Protein AF-A0A3B9YP65-F1 (afdb_monomer_lite)

Sequence (114 aa):
SGMFIGPTSQAPRIDEGRHDGLYELEIAFNQVPGPGQGFIQPWLTDRIFRNLLIDMSGNTHRTEICIDKLYDPDSSTGRLGLVEFRAFEMPPHAQMSLAQQLLLRALIARFWEK

Foldseek 3Di:
DDPDAALPDQAHELCRADVVLVVLVVVLVVVDDDPPPDDDDQVSNCVSPQQSCAGPVSHQNRHQWRCQQCCPPVDPNSNNNDIDRDPDDDDPDVVVVVVVVVVVVVVVVVVVVD

Structure (mmCIF, N/CA/C/O backbone):
data_AF-A0A3B9YP65-F1
#
_entry.id   AF-A0A3B9YP65-F1
#
loop_
_atom_site.group_PDB
_atom_site.id
_atom_site.type_symbol
_atom_site.label_atom_id
_atom_site.label_alt_id
_atom_site.label_comp_id
_atom_site.label_asym_id
_atom_site.label_entity_id
_atom_site.label_seq_id
_atom_site.pdbx_PDB_ins_code
_atom_site.Cartn_x
_atom_site.Cartn_y
_atom_site.Cartn_z
_atom_site.occupancy
_atom_site.B_iso_or_equiv
_atom_site.auth_seq_id
_atom_site.auth_comp_id
_atom_site.auth_asym_id
_atom_site.auth_atom_id
_atom_site.pdbx_PDB_model_num
ATOM 1 N N . SER A 1 1 ? 16.326 -0.136 -13.442 1.00 51.12 1 SER A N 1
ATOM 2 C CA . SER A 1 1 ? 15.246 -0.774 -12.669 1.00 51.12 1 SER A CA 1
ATOM 3 C C . SER A 1 1 ? 15.814 -2.059 -12.119 1.00 51.12 1 SER A C 1
ATOM 5 O O . SER A 1 1 ? 16.205 -2.925 -12.895 1.00 51.12 1 SER A O 1
ATOM 7 N N . GLY A 1 2 ? 16.081 -2.103 -10.816 1.00 55.06 2 GLY A N 1
ATOM 8 C CA . GLY A 1 2 ? 16.667 -3.286 -10.198 1.00 55.06 2 GLY A CA 1
ATOM 9 C C . GLY A 1 2 ? 15.573 -4.325 -10.026 1.00 55.06 2 GLY A C 1
ATOM 10 O O . GLY A 1 2 ? 14.661 -4.083 -9.246 1.00 55.06 2 GLY A O 1
ATOM 11 N N . MET A 1 3 ? 15.690 -5.452 -10.733 1.00 62.78 3 MET A N 1
ATOM 12 C CA . MET A 1 3 ? 14.902 -6.681 -10.550 1.00 62.78 3 MET A CA 1
ATOM 13 C C . MET A 1 3 ? 15.148 -7.298 -9.160 1.00 62.78 3 MET A C 1
ATOM 15 O O . MET A 1 3 ? 15.581 -8.442 -9.047 1.00 62.78 3 MET A O 1
ATOM 19 N N . PHE A 1 4 ? 14.990 -6.524 -8.092 1.00 74.88 4 PHE A N 1
ATOM 20 C CA . PHE A 1 4 ? 15.312 -6.957 -6.746 1.00 74.88 4 PHE A CA 1
ATOM 21 C C . PHE A 1 4 ? 14.066 -6.902 -5.884 1.00 74.88 4 PHE A C 1
ATOM 23 O O . PHE A 1 4 ? 13.562 -5.836 -5.542 1.00 74.88 4 PHE A O 1
ATOM 30 N N . ILE A 1 5 ? 13.596 -8.101 -5.567 1.00 83.75 5 ILE A N 1
ATOM 31 C CA . ILE A 1 5 ? 12.641 -8.396 -4.509 1.00 83.75 5 ILE A CA 1
ATOM 32 C C . ILE A 1 5 ? 13.434 -8.423 -3.199 1.00 83.75 5 ILE A C 1
ATOM 34 O O . ILE A 1 5 ? 14.571 -8.906 -3.178 1.00 83.75 5 ILE A O 1
ATOM 38 N N . GLY A 1 6 ? 12.865 -7.900 -2.116 1.00 88.75 6 GLY A N 1
ATOM 39 C CA . GLY A 1 6 ? 13.499 -7.911 -0.804 1.00 88.75 6 GLY A CA 1
ATOM 40 C C . GLY A 1 6 ? 13.443 -6.564 -0.085 1.00 88.75 6 GLY A C 1
ATOM 41 O O . GLY A 1 6 ? 13.092 -5.543 -0.680 1.00 88.75 6 GLY A O 1
ATOM 42 N N . PRO A 1 7 ? 13.873 -6.531 1.188 1.00 89.94 7 PRO A N 1
ATOM 43 C CA . PRO A 1 7 ? 13.627 -5.424 2.120 1.00 89.94 7 PRO A CA 1
ATOM 44 C C . PRO A 1 7 ? 14.284 -4.098 1.726 1.00 89.94 7 PRO A C 1
ATOM 46 O O . PRO A 1 7 ? 13.925 -3.039 2.237 1.00 89.94 7 PRO A O 1
ATOM 49 N N . THR A 1 8 ? 15.274 -4.144 0.838 1.00 88.88 8 THR A N 1
ATOM 50 C CA . THR A 1 8 ? 15.995 -2.972 0.331 1.00 88.88 8 THR A CA 1
ATOM 51 C C . THR A 1 8 ? 15.470 -2.486 -1.020 1.00 88.88 8 THR A C 1
ATOM 53 O O . THR A 1 8 ? 16.004 -1.518 -1.563 1.00 88.88 8 THR A O 1
ATOM 56 N N . SER A 1 9 ? 14.427 -3.123 -1.559 1.00 89.44 9 SER A N 1
ATOM 57 C CA . SER A 1 9 ? 13.790 -2.722 -2.810 1.00 89.44 9 SER A CA 1
ATOM 58 C C . SER A 1 9 ? 13.079 -1.361 -2.694 1.00 89.44 9 SER A C 1
ATOM 60 O O . SER A 1 9 ? 13.022 -0.726 -1.634 1.00 89.44 9 SER A O 1
ATOM 62 N N . GLN A 1 10 ? 12.581 -0.858 -3.825 1.00 88.38 10 GLN A N 1
ATOM 63 C CA . GLN A 1 10 ? 11.877 0.432 -3.895 1.00 88.38 10 GLN A CA 1
ATOM 64 C C . GLN A 1 10 ? 10.489 0.401 -3.242 1.00 88.38 10 GLN A C 1
ATOM 66 O O . GLN A 1 10 ? 9.977 1.451 -2.854 1.00 88.38 10 GLN A O 1
ATOM 71 N N . ALA A 1 11 ? 9.899 -0.789 -3.164 1.00 91.56 11 ALA A N 1
ATOM 72 C CA . ALA A 1 11 ? 8.559 -1.049 -2.665 1.00 91.56 11 ALA A CA 1
ATOM 73 C C . ALA A 1 11 ? 8.520 -2.472 -2.072 1.00 91.56 11 ALA A C 1
ATOM 75 O O . ALA A 1 11 ? 7.883 -3.341 -2.668 1.00 91.56 11 ALA A O 1
ATOM 76 N N . PRO A 1 12 ? 9.253 -2.754 -0.971 1.00 92.31 12 PRO A N 1
ATOM 77 C CA . PRO A 1 12 ? 9.288 -4.082 -0.402 1.00 92.31 12 PRO A CA 1
ATOM 78 C C . PRO A 1 12 ? 7.900 -4.467 0.081 1.00 92.31 12 PRO A C 1
ATOM 80 O O . PRO A 1 12 ? 7.129 -3.635 0.586 1.00 92.31 12 PRO A O 1
ATOM 83 N N . ARG A 1 13 ? 7.609 -5.755 -0.066 1.00 91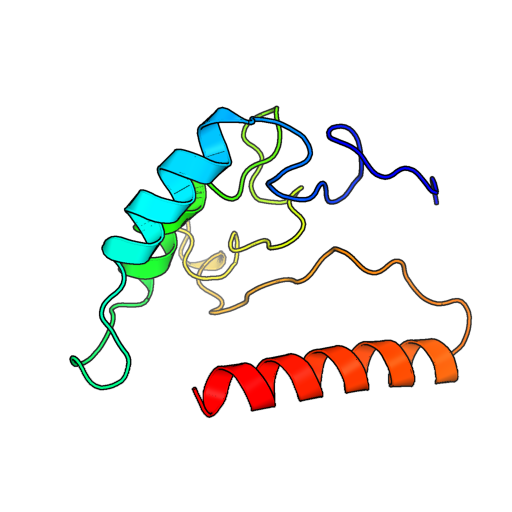.31 13 ARG A N 1
ATOM 84 C CA . ARG A 1 13 ? 6.408 -6.347 0.509 1.00 91.31 13 ARG A CA 1
ATOM 85 C C . ARG A 1 13 ? 6.529 -6.356 2.028 1.00 91.31 13 ARG A C 1
ATOM 87 O O . ARG A 1 13 ? 7.629 -6.374 2.585 1.00 91.31 13 ARG A O 1
ATOM 94 N N . ILE A 1 14 ? 5.389 -6.362 2.708 1.00 89.44 14 ILE A N 1
ATOM 95 C CA . ILE A 1 14 ? 5.353 -6.344 4.176 1.00 89.44 14 ILE A CA 1
ATOM 96 C C . ILE A 1 14 ? 6.076 -7.550 4.802 1.00 89.44 14 ILE A C 1
ATOM 98 O O . ILE A 1 14 ? 6.675 -7.430 5.867 1.00 89.44 14 ILE A O 1
ATOM 102 N N . ASP A 1 15 ? 6.088 -8.692 4.111 1.00 90.00 15 ASP A N 1
ATOM 103 C CA . ASP A 1 15 ? 6.739 -9.937 4.529 1.00 90.00 15 ASP A CA 1
ATOM 104 C C . ASP A 1 15 ? 8.246 -9.996 4.218 1.00 90.00 15 ASP A C 1
ATOM 106 O O . ASP A 1 15 ? 8.915 -10.942 4.631 1.00 90.00 15 ASP A O 1
ATOM 110 N N . GLU A 1 16 ? 8.811 -9.009 3.516 1.00 90.25 16 GLU A N 1
ATOM 111 C CA . GLU A 1 16 ? 10.219 -9.030 3.087 1.00 90.25 16 GLU A CA 1
ATOM 112 C C . GLU A 1 16 ? 11.198 -8.460 4.110 1.00 90.25 16 GLU A C 1
ATOM 114 O O . GLU A 1 16 ? 12.407 -8.634 3.960 1.00 90.25 16 GLU A O 1
ATOM 119 N N . GLY A 1 17 ? 10.701 -7.760 5.127 1.00 82.56 17 GLY A N 1
ATOM 120 C CA . GLY A 1 17 ? 11.527 -7.090 6.124 1.00 82.56 17 GLY A CA 1
ATOM 121 C C . GLY A 1 17 ? 11.369 -7.664 7.523 1.00 82.56 17 GLY A C 1
ATOM 122 O O . GLY A 1 17 ? 12.138 -8.516 7.965 1.00 82.56 17 GLY A O 1
ATOM 123 N N . ARG A 1 18 ? 10.393 -7.123 8.251 1.00 79.94 18 ARG A N 1
ATOM 124 C CA . ARG A 1 18 ? 10.160 -7.392 9.670 1.00 79.94 18 ARG A CA 1
ATOM 125 C C . ARG A 1 18 ? 9.185 -8.549 9.840 1.00 79.94 18 ARG A C 1
ATOM 127 O O . ARG A 1 18 ? 7.983 -8.369 9.678 1.00 79.94 18 ARG A O 1
ATOM 134 N N . HIS A 1 19 ? 9.690 -9.730 10.192 1.00 77.69 19 HIS A N 1
ATOM 135 C CA . HIS A 1 19 ? 8.841 -10.908 10.409 1.00 77.69 19 HIS A CA 1
ATOM 136 C C . HIS A 1 19 ? 7.827 -10.729 11.553 1.00 77.69 19 HIS A C 1
ATOM 138 O O . HIS A 1 19 ? 6.732 -11.280 11.482 1.00 77.69 19 HIS A O 1
ATOM 144 N N . ASP A 1 20 ? 8.152 -9.924 12.568 1.00 81.50 20 ASP A N 1
ATOM 145 C CA . ASP A 1 20 ? 7.237 -9.512 13.641 1.00 81.50 20 ASP A CA 1
ATOM 146 C C . ASP A 1 20 ? 6.063 -8.659 13.127 1.00 81.50 20 ASP A C 1
ATOM 148 O O . ASP A 1 20 ? 4.968 -8.711 13.683 1.00 81.50 20 ASP A O 1
ATOM 152 N N . GLY A 1 21 ? 6.252 -7.940 12.016 1.00 84.69 21 GLY A N 1
ATOM 153 C CA . GLY A 1 21 ? 5.230 -7.076 11.425 1.00 84.69 21 GLY A CA 1
ATOM 154 C C . GLY A 1 21 ? 3.991 -7.822 10.927 1.00 84.69 21 GLY A C 1
ATOM 155 O O . GLY A 1 21 ? 2.903 -7.260 10.966 1.00 84.69 21 GLY A O 1
ATOM 156 N N . LEU A 1 22 ? 4.117 -9.087 10.509 1.00 89.94 22 LEU A N 1
ATOM 157 C CA . LEU A 1 22 ? 2.971 -9.875 10.032 1.00 89.94 22 LEU A CA 1
ATOM 158 C C . LEU A 1 22 ? 1.991 -10.222 11.155 1.00 89.94 22 LEU A C 1
ATOM 160 O O . LEU A 1 22 ? 0.781 -10.159 10.952 1.00 89.94 22 LEU A O 1
ATOM 164 N N . TYR A 1 23 ? 2.514 -10.552 12.335 1.00 92.50 23 TYR A N 1
ATOM 165 C CA . TYR A 1 23 ? 1.693 -10.835 13.509 1.00 92.50 23 TYR A CA 1
ATOM 166 C C . TYR A 1 23 ? 0.950 -9.576 13.978 1.00 92.50 23 TYR A C 1
ATOM 168 O O . TYR A 1 23 ? -0.260 -9.604 14.193 1.00 92.50 23 TYR A O 1
ATOM 176 N N . GLU A 1 24 ? 1.648 -8.442 14.053 1.00 93.38 24 GLU A N 1
ATOM 177 C CA . GLU A 1 24 ? 1.025 -7.161 14.406 1.00 93.38 24 GLU A CA 1
ATOM 178 C C . GLU A 1 24 ? -0.007 -6.713 13.359 1.00 93.38 24 GLU A C 1
ATOM 180 O O . GLU A 1 24 ? -1.055 -6.167 13.702 1.00 93.38 24 GLU A O 1
ATOM 185 N N . LEU A 1 25 ? 0.242 -6.995 12.077 1.00 92.62 25 LEU A N 1
ATOM 186 C CA . LEU A 1 25 ? -0.710 -6.728 11.002 1.00 92.62 25 LEU A CA 1
ATOM 187 C C . LEU A 1 25 ? -1.993 -7.555 11.146 1.00 92.62 25 LEU A C 1
ATOM 189 O O . LEU A 1 25 ? -3.082 -7.030 10.918 1.00 92.62 25 LEU A O 1
ATOM 193 N N . GLU A 1 26 ? -1.893 -8.819 11.555 1.00 93.12 26 GLU A N 1
ATOM 194 C CA . GLU A 1 26 ? -3.062 -9.653 11.850 1.00 93.12 26 GLU A CA 1
ATOM 195 C C . GLU A 1 26 ? -3.894 -9.064 13.000 1.00 93.12 26 GLU A C 1
ATOM 197 O O . GLU A 1 26 ? -5.117 -8.938 12.888 1.00 93.12 26 GLU A O 1
ATOM 202 N N . ILE A 1 27 ? -3.240 -8.624 14.081 1.00 94.94 27 ILE A N 1
ATOM 203 C CA . ILE A 1 27 ? -3.912 -7.928 15.190 1.00 94.94 27 ILE A CA 1
ATOM 204 C C . ILE A 1 27 ? -4.603 -6.658 14.688 1.00 94.94 27 ILE A C 1
ATOM 206 O O . ILE A 1 27 ? -5.758 -6.407 15.039 1.00 94.94 27 ILE A O 1
ATOM 210 N N . ALA A 1 28 ? -3.923 -5.872 13.855 1.00 94.62 28 ALA A N 1
ATOM 211 C CA . ALA A 1 28 ? -4.447 -4.636 13.293 1.00 94.62 28 ALA A CA 1
ATOM 212 C C . ALA A 1 28 ? -5.681 -4.873 12.411 1.00 94.62 28 ALA A C 1
ATOM 214 O O . ALA A 1 28 ? -6.670 -4.153 12.546 1.00 94.62 28 ALA A O 1
ATOM 215 N N . PHE A 1 29 ? -5.682 -5.917 11.576 1.00 91.44 29 PHE A N 1
ATOM 216 C CA . PHE A 1 29 ? -6.862 -6.300 10.795 1.00 91.44 29 PHE A CA 1
ATOM 217 C C . PHE A 1 29 ? -8.061 -6.648 11.679 1.00 91.44 29 PHE A C 1
ATOM 219 O O . PHE A 1 29 ? -9.180 -6.257 11.353 1.00 91.44 29 PHE A O 1
ATOM 226 N N . ASN A 1 30 ? -7.842 -7.290 12.830 1.00 92.25 30 ASN A N 1
ATOM 227 C CA . ASN A 1 30 ? -8.915 -7.574 13.790 1.00 92.25 30 ASN A CA 1
ATOM 228 C C . ASN A 1 30 ? -9.511 -6.309 14.439 1.00 92.25 30 ASN A C 1
ATOM 230 O O . ASN A 1 30 ? -10.583 -6.386 15.037 1.00 92.25 30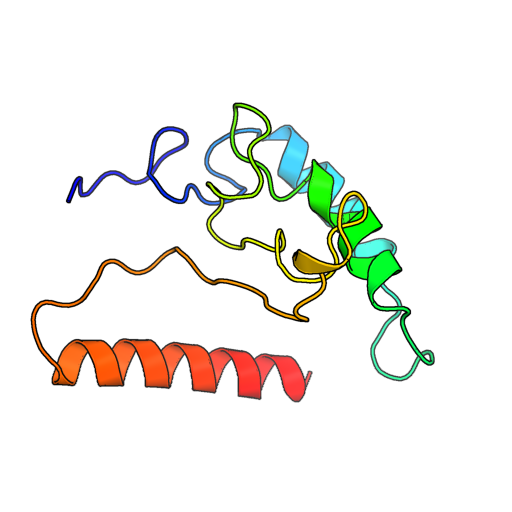 ASN A O 1
ATOM 234 N N . GLN A 1 31 ? -8.844 -5.152 14.335 1.00 91.31 31 GLN A N 1
ATOM 235 C CA . GLN A 1 31 ? -9.382 -3.864 14.792 1.00 91.31 31 GLN A CA 1
ATOM 236 C C . GLN A 1 31 ? -10.210 -3.143 13.720 1.00 91.31 31 GLN A C 1
ATOM 238 O O . GLN A 1 31 ? -10.861 -2.143 14.027 1.00 91.31 31 GLN A O 1
ATOM 243 N N . VAL A 1 32 ? -10.192 -3.611 12.467 1.00 88.62 32 VAL A N 1
ATOM 244 C CA . VAL A 1 32 ? -10.977 -3.006 11.388 1.00 88.62 32 VAL A CA 1
ATOM 245 C C . VAL A 1 32 ? -12.426 -3.493 11.483 1.00 88.62 32 VAL A C 1
ATOM 247 O O . VAL A 1 32 ? -12.661 -4.702 11.426 1.00 88.62 32 VAL A O 1
ATOM 250 N N . PRO A 1 33 ? -13.419 -2.588 11.598 1.00 86.19 33 PRO A N 1
ATOM 251 C CA . PRO A 1 33 ? -14.823 -2.980 11.569 1.00 86.19 33 PRO A CA 1
ATOM 252 C C . PRO A 1 33 ? -15.164 -3.721 10.274 1.00 86.19 33 PRO A C 1
ATOM 254 O O . PRO A 1 33 ? -14.728 -3.332 9.189 1.00 86.19 33 PRO A O 1
ATOM 257 N N . GLY A 1 34 ? -15.970 -4.776 10.383 1.00 83.12 34 GLY A N 1
ATOM 258 C CA . GLY A 1 34 ? -16.387 -5.559 9.222 1.00 83.12 34 GLY A CA 1
ATOM 259 C C . GLY A 1 34 ? -17.289 -4.766 8.261 1.00 83.12 34 GLY A C 1
ATOM 260 O O . GLY A 1 34 ? -17.909 -3.773 8.665 1.00 83.12 34 GLY A O 1
ATOM 261 N N . PRO A 1 35 ? -17.433 -5.215 6.999 1.00 81.19 35 PRO A N 1
ATOM 262 C CA . PRO A 1 35 ? -18.372 -4.618 6.054 1.00 81.19 35 PRO A CA 1
ATOM 263 C C . PRO A 1 35 ? -19.781 -4.489 6.655 1.00 81.19 35 PRO A C 1
ATOM 265 O O . PRO A 1 35 ? -20.307 -5.423 7.259 1.00 81.19 35 PRO A O 1
ATOM 268 N N . GLY A 1 36 ? -20.394 -3.311 6.518 1.00 81.50 36 GLY A N 1
ATOM 269 C CA . GLY A 1 36 ? -21.744 -3.046 7.031 1.00 81.50 36 GLY A CA 1
ATOM 270 C C . GLY A 1 36 ? -21.848 -2.768 8.538 1.00 81.50 36 GLY A C 1
ATOM 271 O O . GLY A 1 36 ? -22.945 -2.471 9.004 1.00 81.50 36 GLY A O 1
ATOM 272 N N . GLN A 1 37 ? -20.747 -2.779 9.300 1.00 86.06 37 GLN A N 1
ATOM 273 C CA . GLN A 1 37 ? -20.753 -2.463 10.742 1.00 86.06 37 GLN A CA 1
ATOM 274 C C . GLN A 1 37 ? -20.801 -0.954 11.063 1.00 86.06 37 GLN A C 1
ATOM 276 O O . GLN A 1 37 ? -20.611 -0.550 12.208 1.00 86.06 37 GLN A O 1
ATOM 281 N N . GLY A 1 38 ? -21.090 -0.113 10.069 1.00 81.62 38 GLY A N 1
ATOM 282 C CA . GLY A 1 38 ? -21.237 1.333 10.219 1.00 81.62 38 GLY A CA 1
ATOM 283 C C . GLY A 1 38 ? -20.213 2.130 9.416 1.00 81.62 38 GLY A C 1
ATOM 284 O O . GLY A 1 38 ? -19.510 1.604 8.555 1.00 81.62 38 GLY A O 1
ATOM 285 N N . PHE A 1 39 ? -20.169 3.436 9.676 1.00 85.31 39 PHE A N 1
ATOM 286 C CA . PHE A 1 39 ? -19.230 4.345 9.027 1.00 85.31 39 PHE A CA 1
ATOM 287 C C . PHE A 1 39 ? -17.849 4.244 9.683 1.00 85.31 39 PHE A C 1
ATOM 289 O O . PHE A 1 39 ? -17.702 4.552 10.865 1.00 85.31 39 PHE A O 1
ATOM 296 N N . ILE A 1 40 ? -16.837 3.857 8.906 1.00 86.75 40 ILE A N 1
ATOM 297 C CA . ILE A 1 40 ? -15.437 3.866 9.339 1.00 86.75 40 ILE A CA 1
ATOM 298 C C . ILE A 1 40 ? -14.875 5.262 9.087 1.00 86.75 40 ILE A C 1
ATOM 300 O O . ILE A 1 40 ? -14.874 5.743 7.951 1.00 86.75 40 ILE A O 1
ATOM 304 N N . GLN A 1 41 ? -14.385 5.929 10.133 1.00 88.12 41 GLN A N 1
ATOM 305 C CA . GLN A 1 41 ? -13.742 7.221 9.942 1.00 88.12 41 GLN A CA 1
ATOM 306 C C . GLN A 1 41 ? -12.432 7.046 9.147 1.00 88.12 41 GLN A C 1
ATOM 308 O O . GLN A 1 41 ? -11.620 6.201 9.517 1.00 88.12 41 GLN A O 1
ATOM 313 N N . PRO A 1 42 ? -12.154 7.869 8.115 1.00 84.19 42 PRO A N 1
ATOM 314 C CA . PRO A 1 42 ? -10.960 7.705 7.274 1.00 84.19 42 PRO A CA 1
ATOM 315 C C . PRO A 1 42 ? -9.626 7.711 8.038 1.00 84.19 42 PRO A C 1
ATOM 317 O O . PRO A 1 42 ? -8.685 7.018 7.664 1.00 84.19 42 PRO A O 1
ATOM 320 N N . TRP A 1 43 ? -9.559 8.458 9.142 1.00 89.81 43 TRP A N 1
ATOM 321 C CA . TRP A 1 43 ? -8.381 8.518 10.007 1.00 89.81 43 TRP A CA 1
ATOM 322 C C . TRP A 1 43 ? -8.140 7.233 10.801 1.00 89.81 43 TRP A C 1
ATOM 324 O O . TRP A 1 43 ? -7.010 6.982 11.206 1.00 89.81 43 TRP A O 1
ATOM 334 N N . LEU A 1 44 ? -9.176 6.425 11.046 1.00 91.50 44 LEU A N 1
ATOM 335 C CA . LEU A 1 44 ? -9.048 5.193 11.818 1.00 91.50 44 LEU A CA 1
ATOM 336 C C . LEU A 1 44 ? -8.212 4.169 11.048 1.00 91.50 44 LEU A C 1
ATOM 338 O O . LEU A 1 44 ? -7.250 3.639 11.595 1.00 91.50 44 LEU A O 1
ATOM 342 N N . THR A 1 45 ? -8.524 3.963 9.765 1.00 89.94 45 THR A N 1
ATOM 343 C CA . THR A 1 45 ? -7.756 3.082 8.873 1.00 89.94 45 THR A CA 1
ATOM 344 C C . THR A 1 45 ? -6.285 3.484 8.837 1.00 89.94 45 THR A C 1
ATOM 346 O O . THR A 1 45 ? -5.405 2.644 8.997 1.00 89.94 45 THR A O 1
ATOM 349 N N . ASP A 1 46 ? -6.012 4.781 8.698 1.00 92.62 46 ASP A N 1
ATOM 350 C CA . ASP A 1 46 ? -4.646 5.291 8.713 1.00 92.62 46 ASP A CA 1
ATOM 351 C C . ASP A 1 46 ? -3.920 4.982 10.030 1.00 92.62 46 ASP A C 1
ATOM 353 O O . ASP A 1 46 ? -2.827 4.422 10.025 1.00 92.62 46 ASP A O 1
ATOM 357 N N . ARG A 1 47 ? -4.554 5.257 11.176 1.00 92.25 47 ARG A N 1
ATOM 358 C CA . ARG A 1 47 ? -3.949 5.020 12.495 1.00 92.25 47 ARG A CA 1
ATOM 359 C C . ARG A 1 47 ? -3.702 3.551 12.807 1.00 92.25 47 ARG A C 1
ATOM 361 O O . ARG A 1 47 ? -2.722 3.260 13.488 1.00 92.25 47 ARG A O 1
ATOM 368 N N . ILE A 1 48 ? -4.551 2.657 12.308 1.00 94.31 48 ILE A N 1
ATOM 369 C CA . ILE A 1 48 ? -4.376 1.210 12.461 1.00 94.31 48 ILE A CA 1
ATOM 370 C C . ILE A 1 48 ? -3.138 0.735 11.687 1.00 94.31 48 ILE A C 1
ATOM 372 O O . ILE A 1 48 ? -2.347 -0.042 12.215 1.00 94.31 48 ILE A O 1
ATOM 376 N N . PHE A 1 49 ? -2.937 1.215 10.455 1.00 94.12 49 PHE A N 1
ATOM 377 C CA . PHE A 1 49 ? -1.963 0.615 9.539 1.00 94.12 49 PHE A CA 1
ATOM 378 C C . PHE A 1 49 ? -0.668 1.406 9.333 1.00 94.12 49 PHE A C 1
ATOM 380 O O . PHE A 1 49 ? 0.328 0.809 8.935 1.00 94.12 49 PHE A O 1
ATOM 387 N N . ARG A 1 50 ? -0.624 2.717 9.596 1.00 92.50 50 ARG A N 1
ATOM 388 C CA . ARG A 1 50 ? 0.502 3.594 9.209 1.00 92.50 50 ARG A CA 1
ATOM 389 C C . ARG A 1 50 ? 1.857 3.136 9.726 1.00 92.50 50 ARG A C 1
ATOM 391 O O . ARG A 1 50 ? 2.831 3.254 9.002 1.00 92.50 50 ARG A O 1
ATOM 398 N N . ASN A 1 51 ? 1.919 2.610 10.945 1.00 91.75 51 ASN A N 1
ATOM 399 C CA . ASN A 1 51 ? 3.175 2.145 11.546 1.00 91.75 51 ASN A CA 1
ATOM 400 C C . ASN A 1 51 ? 3.502 0.680 11.218 1.00 91.75 51 ASN A C 1
ATOM 402 O O . ASN A 1 51 ? 4.537 0.179 11.642 1.00 91.75 51 ASN A O 1
ATOM 406 N N . LEU A 1 52 ? 2.615 -0.004 10.494 1.00 93.50 52 LEU A N 1
ATOM 407 C CA . LEU A 1 52 ? 2.779 -1.390 10.055 1.00 93.50 52 LEU A CA 1
ATOM 408 C C . LEU A 1 52 ? 3.108 -1.451 8.560 1.00 93.50 52 LEU A C 1
ATOM 410 O O . LEU A 1 52 ? 3.933 -2.252 8.134 1.00 93.50 52 LEU A O 1
ATOM 414 N N . LEU A 1 53 ? 2.522 -0.549 7.770 1.00 93.50 53 LEU A N 1
ATOM 415 C CA . LEU A 1 53 ? 2.814 -0.339 6.354 1.00 93.50 53 LEU A CA 1
ATOM 416 C C . LEU A 1 53 ? 4.012 0.610 6.179 1.00 93.50 53 LEU A C 1
ATOM 418 O O . LEU A 1 53 ? 3.913 1.647 5.519 1.00 93.50 53 LEU A O 1
ATOM 422 N N . ILE A 1 54 ? 5.153 0.223 6.754 1.00 92.25 54 ILE A N 1
ATOM 423 C CA . ILE A 1 54 ? 6.452 0.908 6.652 1.00 92.25 54 ILE A CA 1
ATOM 424 C C . ILE A 1 54 ? 7.546 -0.034 6.146 1.00 92.25 54 ILE A C 1
ATOM 426 O O . ILE A 1 54 ? 7.472 -1.248 6.322 1.00 92.25 54 ILE A O 1
ATOM 430 N N . ASP A 1 55 ? 8.588 0.527 5.534 1.00 91.12 55 ASP A N 1
ATOM 431 C CA . ASP A 1 55 ? 9.806 -0.232 5.240 1.00 91.12 55 ASP A CA 1
ATOM 432 C C . ASP A 1 55 ? 10.666 -0.463 6.506 1.00 91.12 55 ASP A C 1
ATOM 434 O O . ASP A 1 55 ? 10.360 0.013 7.602 1.00 91.12 55 ASP A O 1
ATOM 438 N N . MET A 1 56 ? 11.800 -1.159 6.352 1.00 89.25 56 MET A N 1
ATOM 439 C CA . MET A 1 56 ? 12.758 -1.422 7.443 1.00 89.25 56 MET A CA 1
ATOM 440 C C . MET A 1 56 ? 13.290 -0.159 8.142 1.00 89.25 56 MET A C 1
ATOM 442 O O . MET A 1 56 ?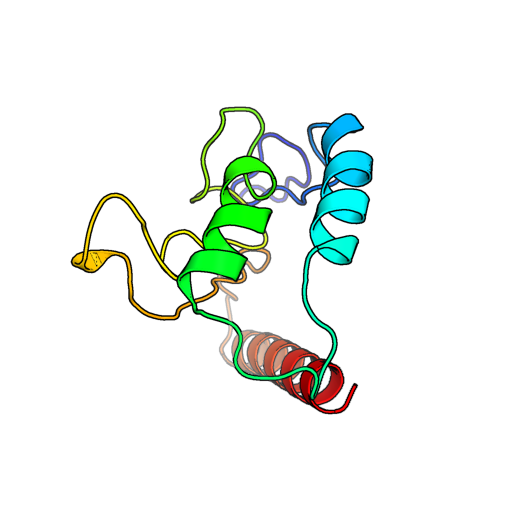 13.806 -0.254 9.254 1.00 89.25 56 MET A O 1
ATOM 446 N N . SER A 1 57 ? 13.199 1.006 7.495 1.00 90.06 57 SER A N 1
ATOM 447 C CA . SER A 1 57 ? 13.629 2.300 8.032 1.00 90.06 57 SER A CA 1
ATOM 448 C C . SER A 1 57 ? 12.491 3.127 8.639 1.00 90.06 57 SER A C 1
ATOM 450 O O . SER A 1 57 ? 12.747 4.215 9.148 1.00 90.06 57 SER A O 1
ATOM 452 N N . GLY A 1 58 ? 11.251 2.630 8.606 1.00 89.56 58 GLY A N 1
ATOM 453 C CA . GLY A 1 58 ? 10.079 3.365 9.082 1.00 89.56 58 GLY A CA 1
ATOM 454 C C . GLY A 1 58 ? 9.414 4.254 8.032 1.00 89.56 58 GLY A C 1
ATOM 455 O O . GLY A 1 58 ? 8.601 5.101 8.388 1.00 89.56 58 GLY A O 1
ATOM 456 N N . ASN A 1 59 ? 9.745 4.099 6.747 1.00 90.38 59 ASN A N 1
ATOM 457 C CA . ASN A 1 59 ? 9.237 4.967 5.690 1.00 90.38 59 ASN A CA 1
ATOM 458 C C . ASN A 1 59 ? 7.951 4.404 5.060 1.00 90.38 59 ASN A C 1
ATOM 460 O O . ASN A 1 59 ? 7.973 3.352 4.419 1.00 90.38 59 ASN A O 1
ATOM 464 N N . THR A 1 60 ? 6.850 5.146 5.191 1.00 89.19 60 THR A N 1
ATOM 465 C CA . THR A 1 60 ? 5.527 4.831 4.618 1.00 89.19 60 THR A CA 1
ATOM 466 C C . THR A 1 60 ? 5.481 4.958 3.094 1.00 89.19 60 THR A C 1
ATOM 468 O O . THR A 1 60 ? 4.697 4.278 2.440 1.00 89.19 60 THR A O 1
ATOM 471 N N . HIS A 1 61 ? 6.315 5.808 2.490 1.00 91.50 61 HIS A N 1
ATOM 472 C CA . HIS A 1 61 ? 6.356 6.013 1.036 1.00 91.50 61 HIS A CA 1
ATOM 473 C C . HIS A 1 61 ? 7.040 4.883 0.281 1.00 91.50 61 HIS A C 1
ATOM 475 O O . HIS A 1 61 ? 6.911 4.778 -0.941 1.00 91.50 61 HIS A O 1
ATOM 481 N N . ARG A 1 62 ? 7.846 4.092 0.984 1.00 91.25 62 ARG A N 1
ATOM 482 C CA . ARG A 1 62 ? 8.666 3.054 0.377 1.00 91.25 62 ARG A CA 1
ATOM 483 C C . ARG A 1 62 ? 8.011 1.692 0.411 1.00 91.25 62 ARG A C 1
ATOM 485 O O . ARG A 1 62 ? 8.686 0.765 0.030 1.00 91.25 62 ARG A O 1
ATOM 492 N N . THR A 1 63 ? 6.758 1.542 0.824 1.00 91.94 63 THR A N 1
ATOM 493 C CA . THR A 1 63 ? 6.098 0.232 0.922 1.00 91.94 63 THR A CA 1
ATOM 494 C C . THR A 1 63 ? 5.365 -0.184 -0.345 1.00 91.94 63 THR A C 1
ATOM 496 O O . THR A 1 63 ? 5.024 0.650 -1.181 1.00 91.94 63 THR A O 1
ATOM 499 N N . GLU A 1 64 ? 5.106 -1.486 -0.494 1.00 93.19 64 GLU A N 1
ATOM 500 C CA . GLU A 1 64 ? 4.281 -2.022 -1.584 1.00 93.19 64 GLU A CA 1
ATOM 501 C C . GLU A 1 64 ? 2.859 -1.428 -1.599 1.00 93.19 64 GLU A C 1
ATOM 503 O O . GLU A 1 64 ? 2.365 -1.025 -2.655 1.00 93.19 64 GLU A O 1
ATOM 508 N N . ILE A 1 65 ? 2.218 -1.349 -0.429 1.00 94.00 65 ILE A N 1
ATOM 509 C CA . ILE A 1 65 ? 0.919 -0.701 -0.221 1.00 94.00 65 ILE A CA 1
ATOM 510 C C . ILE A 1 65 ? 1.164 0.565 0.595 1.00 94.00 65 ILE A C 1
ATOM 512 O O . ILE A 1 65 ? 1.308 0.515 1.816 1.00 94.00 65 ILE A O 1
ATOM 516 N N . CYS A 1 66 ? 1.206 1.706 -0.087 1.00 93.88 66 CYS A N 1
ATOM 517 C CA . CYS A 1 66 ? 1.463 2.993 0.542 1.00 93.88 66 CYS A CA 1
ATOM 518 C C . CYS A 1 66 ? 0.146 3.724 0.821 1.00 93.88 66 CYS A C 1
ATOM 520 O O . CYS A 1 66 ? -0.647 3.999 -0.083 1.00 93.88 66 CYS A O 1
ATOM 522 N N . ILE A 1 67 ? -0.066 4.058 2.093 1.00 93.50 67 ILE A N 1
ATOM 523 C CA . ILE A 1 67 ? -1.241 4.797 2.580 1.00 93.50 67 ILE A CA 1
ATOM 524 C C . ILE A 1 67 ? -0.904 6.227 2.990 1.00 93.50 67 ILE A C 1
ATOM 526 O O . ILE A 1 67 ? -1.706 6.901 3.627 1.00 93.50 67 ILE A O 1
ATOM 530 N N . ASP A 1 68 ? 0.282 6.711 2.630 1.00 91.62 68 ASP A N 1
ATOM 531 C CA . ASP A 1 68 ? 0.759 8.003 3.107 1.00 91.62 68 ASP A CA 1
ATOM 532 C C . ASP A 1 68 ? -0.184 9.156 2.719 1.00 91.62 68 ASP A C 1
ATOM 534 O O . ASP A 1 68 ? -0.416 10.072 3.503 1.00 91.62 68 ASP A O 1
ATOM 538 N N . LYS A 1 69 ? -0.832 9.021 1.554 1.00 93.06 69 LYS A N 1
ATOM 539 C CA . LYS A 1 69 ? -1.817 9.960 1.002 1.00 93.06 69 LYS A CA 1
ATOM 540 C C . LYS A 1 69 ? -3.278 9.569 1.273 1.00 93.06 69 LYS A C 1
ATOM 542 O O . LYS A 1 69 ? -4.188 10.165 0.687 1.00 93.06 69 LYS A O 1
ATOM 547 N N . LEU A 1 70 ? -3.529 8.564 2.114 1.00 93.31 70 LEU A N 1
ATOM 548 C CA . LEU A 1 70 ? -4.884 8.137 2.464 1.00 93.31 70 LEU A CA 1
ATOM 549 C C . LEU A 1 70 ? -5.499 9.150 3.427 1.00 93.31 70 LEU A C 1
ATOM 551 O O . LEU A 1 70 ? -6.459 9.843 3.082 1.00 93.31 70 LEU A O 1
ATOM 555 N N . TYR A 1 71 ? -4.912 9.258 4.618 1.00 94.12 71 TYR A N 1
ATOM 556 C CA . TYR A 1 71 ? -5.297 10.233 5.625 1.00 94.12 71 TYR A CA 1
ATOM 557 C C . TYR A 1 71 ? -4.087 10.612 6.485 1.00 94.12 71 TYR A C 1
ATOM 559 O O . TYR A 1 71 ? -3.964 10.171 7.623 1.00 94.12 71 TYR A O 1
ATOM 567 N N . ASP A 1 72 ? -3.192 11.442 5.949 1.00 89.44 72 ASP A N 1
ATOM 568 C CA . ASP A 1 72 ? -2.052 11.943 6.720 1.00 89.44 72 ASP A CA 1
ATOM 569 C C . ASP A 1 72 ? -2.509 12.702 7.987 1.00 89.44 72 ASP A C 1
ATOM 571 O O . ASP A 1 72 ? -3.281 13.674 7.904 1.00 89.44 72 ASP A O 1
ATOM 575 N N . PRO A 1 73 ? -2.086 12.269 9.187 1.00 87.44 73 PRO A N 1
ATOM 576 C CA . PRO A 1 73 ? -2.384 12.999 10.404 1.00 87.44 73 PRO A CA 1
ATOM 577 C C . PRO A 1 73 ? -1.656 14.339 10.505 1.00 87.44 73 PRO A C 1
ATOM 579 O O . PRO A 1 73 ? -2.223 15.265 11.094 1.00 87.44 73 PRO A O 1
ATOM 582 N N . ASP A 1 74 ? -0.458 14.445 9.935 1.00 87.62 74 ASP A N 1
ATOM 583 C CA . ASP A 1 74 ? 0.464 15.557 10.159 1.00 87.62 74 ASP A CA 1
ATOM 584 C C . ASP A 1 74 ? 0.148 16.746 9.246 1.00 87.62 74 ASP A C 1
ATOM 586 O O . ASP A 1 74 ? 0.320 17.900 9.643 1.00 87.62 74 ASP A O 1
ATOM 590 N N . SER A 1 75 ? -0.403 16.487 8.056 1.00 87.06 75 SER A N 1
ATOM 591 C CA . SER A 1 75 ? -0.832 17.529 7.125 1.00 87.06 75 SER A CA 1
ATOM 592 C C . SER A 1 75 ? -2.214 17.282 6.525 1.00 87.06 75 SER A C 1
ATOM 594 O O . SER A 1 75 ? -2.577 16.177 6.130 1.00 87.06 75 SER A O 1
ATOM 596 N N . SER A 1 76 ? -2.987 18.357 6.345 1.00 89.06 76 SER A N 1
ATOM 597 C CA . SER A 1 76 ? -4.225 18.310 5.559 1.00 89.06 76 SER A CA 1
ATOM 598 C C . SER A 1 76 ? -3.971 18.027 4.075 1.00 89.06 76 SER A C 1
ATOM 600 O O . SER A 1 76 ? -4.835 17.454 3.415 1.00 89.06 76 SER A O 1
ATOM 602 N N . THR A 1 77 ? -2.791 18.374 3.549 1.00 91.31 77 THR A N 1
ATOM 603 C CA . THR A 1 77 ? -2.430 18.131 2.142 1.00 91.31 77 THR A CA 1
ATOM 604 C C . THR A 1 77 ? -2.185 16.655 1.829 1.00 91.31 77 THR A C 1
ATOM 606 O O . THR A 1 77 ? -2.295 16.268 0.668 1.00 91.31 77 THR A O 1
ATOM 609 N N . GLY A 1 78 ? -1.892 15.827 2.837 1.00 86.25 78 GLY A N 1
ATOM 610 C CA . GLY A 1 78 ? -1.737 14.375 2.693 1.00 86.25 78 GLY A CA 1
ATOM 611 C C . GLY A 1 78 ? -3.045 13.589 2.866 1.00 86.25 78 GLY A C 1
ATOM 612 O O . GLY A 1 78 ? -3.047 12.363 2.830 1.00 86.25 78 GLY A O 1
ATOM 613 N N . ARG A 1 79 ? -4.190 14.262 3.034 1.00 93.50 79 ARG A N 1
ATOM 614 C CA . ARG A 1 79 ? -5.512 13.621 3.173 1.00 93.50 79 ARG A CA 1
ATOM 615 C C . ARG A 1 79 ? -6.231 13.561 1.831 1.00 93.50 79 ARG A C 1
ATOM 617 O O . ARG A 1 79 ? -7.264 14.197 1.638 1.00 93.50 79 ARG A O 1
ATOM 624 N N . LEU A 1 80 ? -5.650 12.827 0.885 1.00 94.25 80 LEU A N 1
ATOM 625 C CA . LEU A 1 80 ? -6.148 12.751 -0.492 1.00 94.25 80 LEU A CA 1
ATOM 626 C C . LEU A 1 80 ? -7.111 11.579 -0.720 1.00 94.25 80 LEU A C 1
ATOM 628 O O . LEU A 1 80 ? -7.713 11.494 -1.787 1.00 94.25 80 LEU A O 1
ATOM 632 N N . GLY A 1 81 ? -7.261 10.677 0.256 1.00 93.00 81 GLY A N 1
ATOM 633 C CA . GLY A 1 81 ? -8.073 9.472 0.101 1.00 93.00 81 GLY A CA 1
ATOM 634 C C . GLY A 1 81 ? -7.452 8.452 -0.859 1.00 93.00 81 GLY A C 1
ATOM 635 O O . GLY A 1 81 ? -8.176 7.655 -1.450 1.00 93.00 81 GLY A O 1
ATOM 636 N N . LEU A 1 82 ? -6.129 8.495 -1.053 1.00 93.31 82 LEU A N 1
ATOM 637 C CA . LEU A 1 82 ? -5.418 7.654 -2.014 1.00 93.31 82 LEU A CA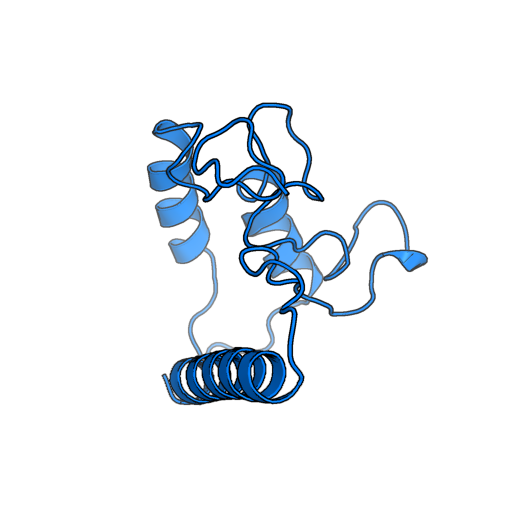 1
ATOM 638 C C . LEU A 1 82 ? -4.674 6.507 -1.327 1.00 93.31 82 LEU A C 1
ATOM 640 O O . LEU A 1 82 ? -3.947 6.717 -0.360 1.00 93.31 82 LEU A O 1
ATOM 644 N N . VAL A 1 83 ? -4.801 5.310 -1.901 1.00 92.56 83 VAL A N 1
ATOM 645 C CA . VAL A 1 83 ? -3.934 4.157 -1.627 1.00 92.56 83 VAL A CA 1
ATOM 646 C C . VAL A 1 83 ? -3.101 3.897 -2.876 1.00 92.56 83 VAL A C 1
ATOM 648 O O . VAL A 1 83 ? -3.648 3.770 -3.972 1.00 92.56 83 VAL A O 1
ATOM 651 N N . GLU A 1 84 ? -1.782 3.832 -2.727 1.00 93.44 84 GLU A N 1
ATOM 652 C CA . GLU A 1 84 ? -0.860 3.592 -3.836 1.00 93.44 84 GLU A CA 1
ATOM 653 C C . GLU A 1 84 ? -0.367 2.145 -3.816 1.00 93.44 84 GLU A C 1
ATOM 655 O O . GLU A 1 84 ? 0.241 1.701 -2.843 1.00 93.44 84 GLU A O 1
ATOM 660 N N . PHE A 1 85 ? -0.581 1.425 -4.919 1.00 92.44 85 PHE A N 1
ATOM 661 C CA . PHE A 1 85 ? 0.026 0.116 -5.136 1.00 92.44 85 PHE A CA 1
ATOM 662 C C . PHE A 1 85 ? 1.322 0.274 -5.931 1.00 92.44 85 PHE A C 1
ATOM 664 O O . PHE A 1 85 ? 1.304 0.671 -7.098 1.00 92.44 85 PHE A O 1
ATOM 671 N N . ARG A 1 86 ? 2.451 -0.007 -5.283 1.00 91.94 86 ARG A N 1
ATOM 672 C CA . ARG A 1 86 ? 3.798 0.342 -5.757 1.00 91.94 86 ARG A CA 1
ATOM 673 C C . ARG A 1 86 ? 4.601 -0.866 -6.249 1.00 91.94 86 ARG A C 1
ATOM 675 O O . ARG A 1 86 ? 5.766 -0.717 -6.600 1.00 91.94 86 ARG A O 1
ATOM 682 N N . ALA A 1 87 ? 3.973 -2.041 -6.320 1.00 87.62 87 ALA A N 1
ATOM 683 C CA . ALA A 1 87 ? 4.616 -3.298 -6.714 1.00 87.62 87 ALA A CA 1
ATOM 684 C C . ALA A 1 87 ? 4.956 -3.400 -8.214 1.00 87.62 87 ALA A C 1
ATOM 686 O O . ALA A 1 87 ? 5.715 -4.278 -8.621 1.00 87.62 87 ALA A O 1
ATOM 687 N N . PHE A 1 88 ? 4.367 -2.549 -9.061 1.00 87.00 88 PHE A N 1
ATOM 688 C CA . PHE A 1 88 ? 4.577 -2.598 -10.506 1.00 87.00 88 PHE A CA 1
ATOM 689 C C . PHE A 1 88 ? 5.630 -1.590 -10.959 1.00 87.00 88 PHE A C 1
ATOM 691 O O . PHE A 1 88 ? 5.518 -0.392 -10.701 1.00 87.00 88 PHE A O 1
ATOM 698 N N . GLU A 1 89 ? 6.613 -2.064 -11.723 1.00 85.75 89 GLU A N 1
ATOM 699 C CA . GLU A 1 89 ? 7.466 -1.173 -12.503 1.00 85.75 89 GLU A CA 1
ATOM 700 C C . GLU A 1 89 ? 6.692 -0.556 -13.675 1.00 85.75 89 GLU A C 1
ATOM 702 O O . GLU A 1 89 ? 5.733 -1.138 -14.199 1.00 85.75 89 GLU A O 1
ATOM 707 N N . MET A 1 90 ? 7.161 0.613 -14.121 1.00 89.06 90 MET A N 1
ATOM 708 C CA . MET A 1 90 ? 6.664 1.263 -15.329 1.00 89.06 90 MET A CA 1
ATOM 709 C C . MET A 1 90 ? 6.849 0.323 -16.534 1.00 89.06 90 MET A C 1
ATOM 711 O O . MET A 1 90 ? 7.986 -0.016 -16.875 1.00 89.06 90 MET A O 1
ATOM 715 N N . PRO A 1 91 ? 5.762 -0.099 -17.199 1.00 91.06 91 PRO A N 1
ATOM 716 C CA . PRO A 1 91 ? 5.853 -1.049 -18.294 1.00 91.06 91 PRO A CA 1
ATOM 717 C C . PRO A 1 91 ? 6.428 -0.385 -19.557 1.00 91.06 91 PRO A C 1
ATOM 719 O O . PRO A 1 91 ? 6.104 0.769 -19.845 1.00 91.06 91 PRO A O 1
ATOM 722 N N . PRO A 1 92 ? 7.215 -1.111 -20.373 1.00 93.75 92 PRO A N 1
ATOM 723 C CA . PRO A 1 92 ? 7.804 -0.567 -21.601 1.00 93.75 92 PRO A CA 1
ATOM 724 C C . PRO A 1 92 ? 6.783 -0.355 -22.733 1.00 93.75 92 PRO A C 1
ATOM 726 O O . PRO A 1 92 ? 7.071 0.343 -23.705 1.00 93.75 92 PRO A O 1
ATOM 729 N N . HIS A 1 93 ? 5.592 -0.959 -22.635 1.00 97.12 93 HIS A N 1
ATOM 730 C CA . HIS A 1 93 ? 4.560 -0.935 -23.672 1.00 97.12 93 HIS A CA 1
ATOM 731 C C . HIS A 1 93 ? 3.167 -0.674 -23.091 1.00 97.12 93 HIS A C 1
ATOM 733 O O . HIS A 1 93 ? 2.829 -1.139 -21.999 1.00 97.12 93 HIS A O 1
ATOM 739 N N . ALA A 1 94 ?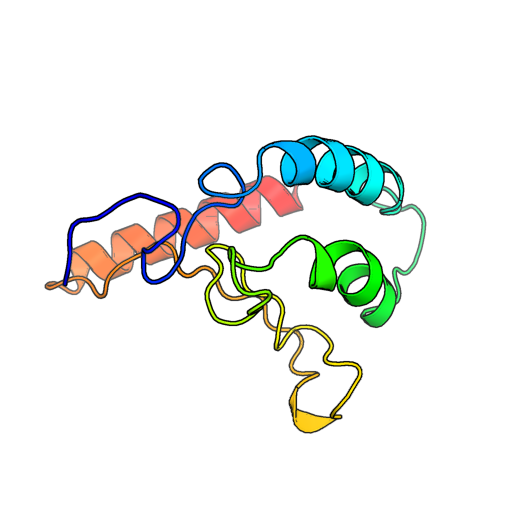 2.316 0.009 -23.861 1.00 96.94 94 ALA A N 1
ATOM 740 C CA . ALA A 1 94 ? 0.960 0.361 -23.442 1.00 96.94 94 ALA A CA 1
ATOM 741 C C . ALA A 1 94 ? 0.081 -0.872 -23.166 1.00 96.94 94 ALA A C 1
ATOM 743 O O . ALA A 1 94 ? -0.712 -0.862 -22.232 1.00 96.94 94 ALA A O 1
ATOM 744 N N . GLN A 1 95 ? 0.255 -1.963 -23.914 1.00 97.12 95 GLN A N 1
ATOM 745 C CA . GLN A 1 95 ? -0.487 -3.213 -23.722 1.00 97.12 95 GLN A CA 1
ATOM 746 C C . GLN A 1 95 ? -0.194 -3.842 -22.353 1.00 97.12 95 GLN A C 1
ATOM 748 O O . GLN A 1 95 ? -1.105 -4.322 -21.683 1.00 97.12 95 GLN A O 1
ATOM 753 N N . MET A 1 96 ? 1.065 -3.788 -21.907 1.00 97.06 96 MET A N 1
ATOM 754 C CA . MET A 1 96 ? 1.453 -4.243 -20.570 1.00 97.06 96 MET A CA 1
ATOM 755 C C . MET A 1 96 ? 0.873 -3.332 -19.482 1.00 97.06 96 MET A C 1
ATOM 757 O O . MET A 1 96 ? 0.403 -3.833 -18.464 1.00 97.06 96 MET A O 1
ATOM 761 N N . SER A 1 97 ? 0.830 -2.014 -19.718 1.00 95.12 97 SER A N 1
ATOM 762 C CA . SER A 1 97 ? 0.144 -1.079 -18.813 1.00 95.12 97 SER A CA 1
ATOM 763 C C . SER A 1 97 ? -1.344 -1.393 -18.690 1.00 95.12 97 SER A C 1
ATOM 765 O O . SER A 1 97 ? -1.865 -1.459 -17.579 1.00 95.12 97 SER A O 1
ATOM 767 N N . LEU A 1 98 ? -2.021 -1.667 -19.808 1.00 97.00 98 LEU A N 1
ATOM 768 C CA . LEU A 1 98 ? -3.427 -2.069 -19.804 1.00 97.00 98 LEU A CA 1
ATOM 769 C C . LEU A 1 98 ? -3.639 -3.372 -19.026 1.00 97.00 98 LEU A C 1
ATOM 771 O O . LEU A 1 98 ? -4.592 -3.462 -18.257 1.00 97.00 98 LEU A O 1
ATOM 775 N N . ALA A 1 99 ? -2.742 -4.353 -19.166 1.00 96.56 99 ALA A N 1
ATOM 776 C CA . ALA A 1 99 ? -2.807 -5.595 -18.399 1.00 96.56 99 ALA A CA 1
ATOM 777 C C . ALA A 1 99 ? -2.640 -5.359 -16.883 1.00 96.56 99 ALA A C 1
ATOM 779 O O . ALA A 1 99 ? -3.432 -5.881 -16.099 1.00 96.56 99 ALA A O 1
ATOM 780 N N . GLN A 1 100 ? -1.673 -4.531 -16.464 1.00 94.94 100 GLN A N 1
ATOM 781 C CA . GLN A 1 100 ? -1.486 -4.148 -15.054 1.00 94.94 100 GLN A CA 1
ATOM 782 C C . GLN A 1 100 ? -2.718 -3.414 -14.495 1.00 94.94 100 GLN A C 1
ATOM 784 O O . GLN A 1 100 ? -3.203 -3.742 -13.413 1.00 94.94 100 GLN A O 1
ATOM 789 N N . GLN A 1 101 ? -3.269 -2.455 -15.244 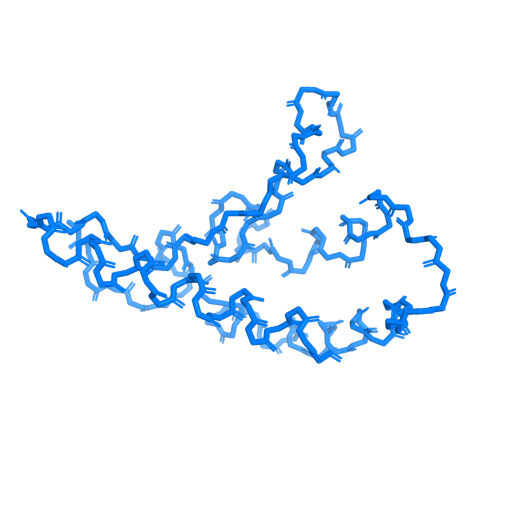1.00 94.75 101 GLN A N 1
ATOM 790 C CA . GLN A 1 101 ? -4.470 -1.717 -14.840 1.00 94.75 101 GLN A CA 1
ATOM 791 C C . GLN A 1 101 ? -5.699 -2.626 -14.746 1.00 94.75 101 GLN A C 1
ATOM 793 O O . GLN A 1 101 ? -6.479 -2.507 -13.801 1.00 94.75 101 GLN A O 1
ATOM 798 N N . LEU A 1 102 ? -5.877 -3.548 -15.697 1.00 97.00 102 LEU A N 1
ATOM 799 C CA . LEU A 1 102 ? -6.968 -4.520 -15.666 1.00 97.00 102 LEU A CA 1
ATOM 800 C C . LEU A 1 102 ? -6.866 -5.424 -14.434 1.00 97.00 102 LEU A C 1
ATOM 802 O O . LEU A 1 102 ? -7.871 -5.627 -13.756 1.00 97.00 102 LEU A O 1
ATOM 806 N N . LEU A 1 103 ? -5.664 -5.913 -14.117 1.00 95.25 103 LEU A N 1
ATOM 807 C CA . LEU A 1 103 ? -5.417 -6.712 -12.918 1.00 95.25 103 LEU A CA 1
ATOM 808 C C . LEU A 1 103 ? -5.802 -5.943 -11.649 1.00 95.25 103 LEU A C 1
ATOM 810 O O . LEU A 1 103 ? -6.574 -6.454 -10.842 1.00 95.25 103 LEU A O 1
ATOM 814 N N . LEU A 1 104 ? -5.338 -4.698 -11.499 1.00 94.00 104 LEU A N 1
ATOM 815 C CA . LEU A 1 104 ? -5.685 -3.857 -10.348 1.00 94.00 104 LEU A CA 1
ATOM 816 C C . LEU A 1 104 ? -7.192 -3.633 -10.226 1.00 94.00 104 LEU A C 1
ATOM 818 O O . LEU A 1 104 ? -7.758 -3.790 -9.146 1.00 94.00 104 LEU A O 1
ATOM 822 N N . ARG A 1 105 ? -7.868 -3.319 -11.334 1.00 95.25 105 ARG A N 1
ATOM 823 C CA . ARG A 1 105 ? -9.324 -3.129 -11.340 1.00 95.25 105 ARG A CA 1
ATOM 824 C C . ARG A 1 105 ? -10.074 -4.409 -10.979 1.00 95.25 105 ARG A C 1
ATOM 826 O O . ARG A 1 105 ? -11.059 -4.332 -10.252 1.00 95.25 105 ARG A O 1
ATOM 833 N N . ALA A 1 106 ? -9.613 -5.565 -11.453 1.00 96.12 106 ALA A N 1
ATOM 834 C CA . ALA A 1 106 ? -10.201 -6.857 -11.115 1.00 96.12 106 ALA A CA 1
ATOM 835 C C . ALA A 1 106 ? -10.021 -7.197 -9.627 1.00 96.12 106 ALA A C 1
ATOM 837 O O . ALA A 1 106 ? -10.959 -7.684 -9.000 1.00 96.12 106 ALA A O 1
ATOM 838 N N . LEU A 1 107 ? -8.850 -6.903 -9.050 1.00 93.19 107 LEU A N 1
ATOM 839 C CA . LEU A 1 107 ? -8.601 -7.067 -7.616 1.00 93.19 107 LEU A CA 1
ATOM 840 C C . LEU A 1 107 ? -9.517 -6.166 -6.784 1.00 93.19 107 LEU A C 1
ATOM 842 O O . LEU A 1 107 ? -10.191 -6.664 -5.890 1.00 93.19 107 LEU A O 1
ATOM 846 N N . ILE A 1 108 ? -9.611 -4.876 -7.123 1.00 93.19 108 ILE A N 1
ATOM 847 C CA . ILE A 1 108 ? -10.500 -3.930 -6.432 1.00 93.19 108 ILE A CA 1
ATOM 848 C C . ILE A 1 108 ? -11.954 -4.404 -6.504 1.00 93.19 108 ILE A C 1
ATOM 850 O O . ILE A 1 108 ? -12.618 -4.463 -5.476 1.00 93.19 108 ILE A O 1
ATOM 854 N N . ALA A 1 109 ? -12.440 -4.786 -7.690 1.00 94.94 109 ALA A N 1
ATOM 855 C CA . ALA A 1 109 ? -13.803 -5.291 -7.851 1.00 94.94 109 ALA A CA 1
ATOM 856 C C . ALA A 1 109 ? -14.051 -6.540 -6.990 1.00 94.94 109 ALA A C 1
ATOM 858 O O . ALA A 1 109 ? -15.037 -6.605 -6.262 1.00 94.94 109 ALA A O 1
ATOM 859 N N . ARG A 1 110 ? -13.115 -7.498 -7.004 1.00 93.12 110 ARG A N 1
ATOM 860 C CA . ARG A 1 110 ? -13.201 -8.721 -6.196 1.00 93.12 110 ARG A CA 1
ATOM 861 C C . ARG A 1 110 ? -13.202 -8.441 -4.693 1.00 93.12 110 ARG A C 1
ATOM 863 O O . ARG A 1 110 ? -13.885 -9.148 -3.960 1.00 93.12 110 ARG A O 1
ATOM 870 N N . PHE A 1 111 ? -12.402 -7.484 -4.232 1.00 88.44 111 PHE A N 1
ATOM 871 C CA . PHE A 1 111 ? -12.325 -7.119 -2.817 1.00 88.44 111 PHE A CA 1
ATOM 872 C C . PHE A 1 111 ? -13.495 -6.248 -2.368 1.00 88.44 111 PHE A C 1
ATOM 874 O O . PHE A 1 111 ? -13.771 -6.204 -1.182 1.00 88.44 111 PHE A O 1
ATOM 881 N N . TRP A 1 112 ? -14.182 -5.574 -3.291 1.00 85.50 112 TRP A N 1
ATOM 882 C CA . TRP A 1 112 ? -15.367 -4.781 -2.976 1.00 85.50 112 TRP A CA 1
ATOM 883 C C . TRP A 1 112 ? -16.624 -5.637 -2.774 1.00 85.50 112 TRP A C 1
ATOM 885 O O . TRP A 1 112 ? -17.500 -5.278 -1.994 1.00 85.50 112 TRP A O 1
ATOM 895 N N . GLU A 1 113 ? -16.735 -6.760 -3.490 1.00 79.06 113 GLU A N 1
ATOM 896 C CA . GLU A 1 113 ? -17.869 -7.690 -3.362 1.00 79.06 113 GLU A CA 1
ATOM 897 C C . GLU A 1 113 ? -17.818 -8.569 -2.101 1.00 79.06 113 GLU A C 1
ATOM 899 O O . GLU A 1 113 ? -18.824 -9.191 -1.757 1.00 79.06 113 GLU A O 1
ATOM 904 N N . LYS A 1 114 ? -16.657 -8.662 -1.446 1.00 58.44 114 LYS A N 1
ATOM 905 C CA . LYS A 1 114 ? -16.433 -9.487 -0.253 1.00 58.44 114 LYS A CA 1
ATOM 906 C C . LYS A 1 114 ? -16.340 -8.641 1.005 1.00 58.44 114 LYS A C 1
ATOM 908 O O . LYS A 1 114 ? -16.837 -9.133 2.041 1.00 58.44 114 LYS A O 1
#

Radius of gyration: 15.34 Å; chains: 1; bounding box: 38×29×39 Å

Secondary structure (DSSP, 8-state):
-----STTSSS--GGGS-HHHHHHHHHHHTTSPPTTSSPPPHHHHHHHHTTTS--TTS-GGGSSEE-TTT--SS-GGG-S---EE--PPPPSSHHHHHHHHHHHHHHHHHHH--

pLDDT: mean 89.29, std 7.63, range [51.12, 97.12]